Protein AF-A0A7D9I372-F1 (afdb_monomer)

pLDDT: mean 81.99, std 13.19, range [44.31, 97.19]

Radius of gyration: 26.35 Å; Cα contacts (8 Å, |Δi|>4): 43; chains: 1; bounding box: 46×31×82 Å

Organism: Paramuricea clavata (NCBI:txid317549)

Sequence (132 aa):
NKKWFDKDCRFKRHEVRKLANQKHKDPSNNEIITSYHKALKTIKNSKESKKTIFHMEKIEELEKASEKDPISFWKSLKTSTDNLDFNETKNMHAEDEWLAYFEKLHSEHKLGDAQEENLECIKNYEKNQGSI

Nearest PDB structures (foldseek):
  6o3e-assembly1_B  TM=7.328E-01  e=1.969E+00  Mus musculus
  6o3e-assembly1_A  TM=7.473E-01  e=2.833E+00  Mus musculus
  4k1n-assembly1_B  TM=6.945E-01  e=5.197E+00  Mus musculus
  4igg-assembly1_B  TM=7.550E-01  e=7.947E+00  Homo sapiens

Foldseek 3Di:
DPPLCDPVLVVLVVQLVVLVVVCVVPVPDPVSVVSNVVSVVVSVVSSVVSVVVVVVVLVVCLVVLVVVDPVSNVVSVVVVCVPDDPVPPPDDDDPVVVVVVVCVVVVVDDDDPVRVVVVVVVVVVVVVVPDD

Secondary structure (DSSP, 8-state):
--TTS-HHHHHHHHHHHHHHHHHHH-TT-HHHHHHHHHHHHHHHHHHHHHHHHHHHHHHHHHHHHHHH-HHHHHHHHHHHHTT--GGG------HHHHHHHHHHHHHSSPPPHHHHHHHHHHHHHHHHHS--

Structure (mmCIF, N/CA/C/O backbone):
data_AF-A0A7D9I372-F1
#
_entry.id   AF-A0A7D9I372-F1
#
loop_
_atom_site.group_PDB
_atom_site.id
_atom_site.type_symbol
_atom_site.label_atom_id
_atom_site.label_alt_id
_atom_site.label_comp_id
_atom_site.label_asym_id
_atom_site.label_entity_id
_atom_site.label_seq_id
_atom_site.pdbx_PDB_ins_code
_atom_site.Cartn_x
_atom_site.Cartn_y
_atom_site.Cartn_z
_atom_site.occupancy
_atom_site.B_iso_or_equiv
_atom_site.auth_seq_id
_atom_site.auth_comp_id
_atom_site.auth_asym_id
_atom_site.auth_atom_id
_atom_site.pdbx_PDB_model_num
ATOM 1 N N . ASN A 1 1 ? -5.238 -10.247 -5.096 1.00 49.91 1 ASN A N 1
ATOM 2 C CA . ASN A 1 1 ? -4.833 -10.629 -3.718 1.00 49.91 1 ASN A CA 1
ATOM 3 C C . ASN A 1 1 ? -3.761 -9.639 -3.264 1.00 49.91 1 ASN A C 1
ATOM 5 O O . ASN A 1 1 ? -2.675 -9.674 -3.825 1.00 49.91 1 ASN A O 1
ATOM 9 N N . LYS A 1 2 ? -4.051 -8.683 -2.366 1.00 62.34 2 LYS A N 1
ATOM 10 C CA . LYS A 1 2 ? -3.071 -7.640 -1.989 1.00 62.34 2 LYS A CA 1
ATOM 11 C C . LYS A 1 2 ? -1.943 -8.296 -1.182 1.00 62.34 2 LYS A C 1
ATOM 13 O O . LYS A 1 2 ? -2.125 -8.520 0.009 1.00 62.34 2 LYS A O 1
ATOM 18 N N . LYS A 1 3 ? -0.819 -8.650 -1.827 1.00 70.81 3 LYS A N 1
ATOM 19 C CA . LYS A 1 3 ? 0.306 -9.382 -1.199 1.00 70.81 3 LYS A CA 1
ATOM 20 C C . LYS A 1 3 ? 0.847 -8.676 0.053 1.00 70.81 3 LYS A C 1
ATOM 22 O O . LYS A 1 3 ? 1.246 -9.343 0.996 1.00 70.81 3 LYS A O 1
ATOM 27 N N . TRP A 1 4 ? 0.758 -7.347 0.096 1.00 80.50 4 TRP A N 1
ATOM 28 C CA . TRP A 1 4 ? 1.159 -6.527 1.241 1.00 80.50 4 TRP A CA 1
ATOM 29 C C . TRP A 1 4 ? 0.164 -6.552 2.425 1.00 80.50 4 TRP A C 1
ATOM 31 O O . TRP A 1 4 ? 0.529 -6.185 3.542 1.00 80.50 4 TRP A O 1
ATOM 41 N N . PHE A 1 5 ? -1.094 -6.979 2.225 1.00 82.12 5 PHE A N 1
ATOM 42 C CA . PHE A 1 5 ? -2.106 -7.087 3.287 1.00 82.12 5 PHE A CA 1
ATOM 43 C C . PHE A 1 5 ? -2.060 -8.479 3.930 1.00 82.12 5 PHE A C 1
ATOM 45 O O . PHE A 1 5 ? -2.831 -9.389 3.610 1.00 82.12 5 PHE A O 1
ATOM 52 N N . ASP A 1 6 ? -1.113 -8.644 4.842 1.00 84.62 6 ASP A N 1
ATOM 53 C CA . ASP A 1 6 ? -0.765 -9.926 5.442 1.00 84.62 6 ASP A CA 1
ATOM 54 C C . ASP A 1 6 ? -1.649 -10.325 6.648 1.00 84.62 6 ASP A C 1
ATOM 56 O O . ASP A 1 6 ? -2.719 -9.766 6.922 1.00 84.62 6 ASP A O 1
ATOM 60 N N . LYS A 1 7 ? -1.244 -11.387 7.356 1.00 87.94 7 LYS A N 1
ATOM 61 C CA . LYS A 1 7 ? -1.956 -11.910 8.534 1.00 87.94 7 LYS A CA 1
ATOM 62 C C . LYS A 1 7 ? -1.993 -10.893 9.684 1.00 87.94 7 LYS A C 1
ATOM 64 O O . LYS A 1 7 ? -3.021 -10.766 10.343 1.00 87.94 7 LYS A O 1
ATOM 69 N N . ASP A 1 8 ? -0.918 -10.139 9.887 1.00 87.94 8 ASP A N 1
ATOM 70 C CA . ASP A 1 8 ? -0.831 -9.101 10.920 1.00 87.94 8 ASP A CA 1
ATOM 71 C C . ASP A 1 8 ? -1.804 -7.940 10.636 1.00 87.94 8 ASP A C 1
ATOM 73 O O . ASP A 1 8 ? -2.545 -7.513 11.524 1.00 87.94 8 ASP A O 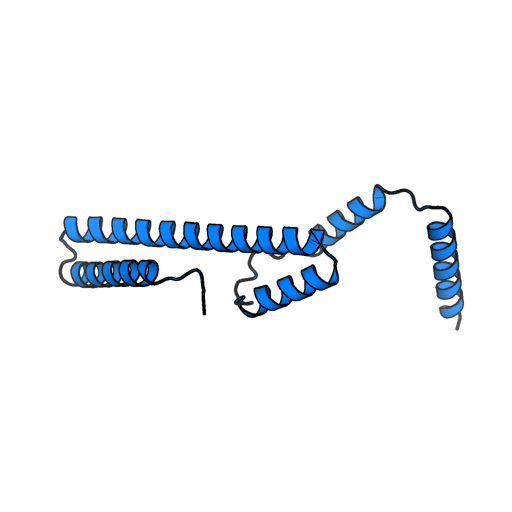1
ATOM 77 N N . CYS A 1 9 ? -1.934 -7.513 9.374 1.00 89.06 9 CYS A N 1
ATOM 78 C CA . CYS A 1 9 ? -2.967 -6.550 8.982 1.00 89.06 9 CYS A CA 1
ATOM 79 C C . CYS A 1 9 ? -4.391 -7.054 9.282 1.00 89.06 9 CYS A C 1
ATOM 81 O O . CYS A 1 9 ? -5.256 -6.277 9.700 1.00 89.06 9 CYS A O 1
ATOM 83 N N . ARG A 1 10 ? -4.645 -8.358 9.101 1.00 90.81 10 ARG A N 1
ATOM 84 C CA . ARG A 1 10 ? -5.934 -8.983 9.441 1.00 90.81 10 ARG A CA 1
ATOM 85 C C . ARG A 1 10 ? -6.197 -8.992 10.945 1.00 90.81 10 ARG A C 1
ATOM 87 O O . ARG A 1 10 ? -7.312 -8.649 11.341 1.00 90.81 10 ARG A O 1
ATOM 94 N N . PHE A 1 11 ? -5.197 -9.313 11.765 1.00 92.25 11 PHE A N 1
ATOM 95 C CA . PHE A 1 11 ? -5.316 -9.260 13.226 1.00 92.25 11 PHE A CA 1
ATOM 96 C C . PHE A 1 11 ? -5.604 -7.844 13.722 1.00 92.25 11 PHE A C 1
ATOM 98 O O . PHE A 1 11 ? -6.594 -7.631 14.417 1.00 92.25 11 PHE A O 1
ATOM 105 N N . LYS A 1 12 ? -4.832 -6.849 13.274 1.00 91.81 12 LYS A N 1
ATOM 106 C CA . LYS A 1 12 ? -5.068 -5.438 13.625 1.00 91.81 12 LYS A CA 1
ATOM 107 C C . LYS A 1 12 ? -6.468 -4.969 13.218 1.00 91.81 12 LYS A C 1
ATOM 109 O O . LYS A 1 12 ? -7.125 -4.253 13.969 1.00 91.81 12 LYS A O 1
ATOM 114 N N . ARG A 1 13 ? -6.972 -5.406 12.056 1.00 93.88 13 ARG A N 1
ATOM 115 C CA . ARG A 1 13 ? -8.348 -5.105 11.615 1.00 93.88 13 ARG A CA 1
ATOM 116 C C . ARG A 1 13 ? -9.395 -5.745 12.526 1.00 93.88 13 ARG A C 1
ATOM 118 O O . ARG A 1 13 ? -10.446 -5.147 12.754 1.00 93.88 13 ARG A O 1
ATOM 125 N N . HIS A 1 14 ? -9.131 -6.955 13.013 1.00 94.88 14 HIS A N 1
ATOM 126 C CA . HIS A 1 14 ? -10.010 -7.633 13.957 1.00 94.88 14 HIS A CA 1
ATOM 127 C C . HIS A 1 14 ? -10.066 -6.895 15.301 1.00 94.88 14 HIS A C 1
ATOM 129 O O . HIS A 1 14 ? -11.163 -6.607 15.774 1.00 94.88 14 HIS A O 1
ATOM 135 N N . GLU A 1 15 ? -8.917 -6.492 15.847 1.00 94.38 15 GLU A N 1
ATOM 136 C CA . GLU A 1 15 ? -8.842 -5.710 17.091 1.00 94.38 15 GLU A CA 1
ATOM 137 C C . GLU A 1 15 ? -9.592 -4.376 16.985 1.00 94.38 15 GLU A C 1
ATOM 139 O O . GLU A 1 15 ? -10.398 -4.040 17.851 1.00 94.38 15 GLU A O 1
ATOM 144 N N . VAL A 1 16 ? -9.428 -3.649 15.874 1.00 96.19 16 VAL A N 1
ATOM 145 C CA . VAL A 1 16 ? -10.193 -2.415 15.620 1.00 96.19 16 VAL A CA 1
ATOM 146 C C . VAL A 1 16 ? -11.698 -2.682 15.616 1.00 96.19 16 VAL A C 1
ATOM 148 O O . VAL A 1 16 ? -12.454 -1.903 16.190 1.00 96.19 16 VAL A O 1
ATOM 151 N N . ARG A 1 17 ? -12.153 -3.783 15.002 1.00 96.56 17 ARG A N 1
ATOM 152 C CA . ARG A 1 17 ? -13.579 -4.143 14.987 1.00 96.56 17 ARG A CA 1
ATOM 153 C C . ARG A 1 17 ? -14.092 -4.477 16.389 1.00 96.56 17 ARG A C 1
ATOM 155 O O . ARG A 1 17 ? -15.194 -4.066 16.741 1.00 96.56 17 ARG A O 1
ATOM 162 N N . LYS A 1 18 ? -13.304 -5.194 17.191 1.00 96.50 18 LYS A N 1
ATOM 163 C CA . LYS A 1 18 ? -13.642 -5.513 18.583 1.00 96.50 18 LYS A CA 1
ATOM 164 C C . LYS A 1 18 ? -13.815 -4.236 19.409 1.00 96.50 18 LYS A C 1
ATOM 166 O O . LYS A 1 18 ? -14.849 -4.071 20.051 1.00 96.50 18 LYS A O 1
ATOM 171 N N . LEU A 1 19 ? -12.860 -3.312 19.309 1.00 96.19 19 LEU A N 1
ATOM 172 C CA . LEU A 1 19 ? -12.909 -2.012 19.982 1.00 96.19 19 LEU A CA 1
ATOM 173 C C . LEU A 1 19 ? -14.065 -1.138 19.477 1.00 96.19 19 LEU A C 1
ATOM 175 O O . LEU A 1 19 ? -14.726 -0.487 20.278 1.00 96.19 19 LEU A O 1
ATOM 179 N N . ALA A 1 20 ? -14.369 -1.161 18.176 1.00 96.31 20 ALA A N 1
ATOM 180 C CA . ALA A 1 20 ? -15.520 -0.451 17.615 1.00 96.31 20 ALA A CA 1
ATOM 181 C C . ALA A 1 20 ? -16.843 -0.956 18.207 1.00 96.31 20 ALA A C 1
ATOM 183 O O . ALA A 1 20 ? -17.689 -0.160 18.610 1.00 96.31 20 ALA A O 1
ATOM 184 N N . ASN A 1 21 ? -17.000 -2.279 18.310 1.00 97.19 21 ASN A N 1
ATOM 185 C CA . ASN A 1 21 ? -18.185 -2.891 18.908 1.00 97.19 21 ASN A CA 1
ATOM 186 C C . ASN A 1 21 ? -18.303 -2.550 20.398 1.00 97.19 21 ASN A C 1
ATOM 188 O O . ASN A 1 21 ? -19.400 -2.292 20.881 1.00 97.19 21 ASN A O 1
ATOM 192 N N . GLN A 1 22 ? -17.186 -2.539 21.129 1.00 95.56 22 GLN A N 1
ATOM 193 C CA . GLN A 1 22 ? -17.161 -2.133 22.535 1.00 95.56 22 GLN A CA 1
ATOM 194 C C . GLN A 1 22 ? -17.524 -0.653 22.699 1.00 95.56 22 GLN A C 1
ATOM 196 O O . GLN A 1 22 ? -18.375 -0.336 23.520 1.00 95.56 22 GLN A O 1
ATOM 201 N N . LYS A 1 23 ? -16.973 0.230 21.858 1.00 95.81 23 LYS A N 1
ATOM 202 C CA . LYS A 1 23 ? -17.298 1.664 21.842 1.00 95.81 23 LYS A CA 1
ATOM 203 C C . LYS A 1 23 ? -18.782 1.905 21.557 1.00 95.81 23 LYS A C 1
ATOM 205 O O . LYS A 1 23 ? -19.383 2.800 22.130 1.00 95.81 23 LYS A O 1
ATOM 210 N N . HIS A 1 24 ? -19.377 1.118 20.661 1.00 95.25 24 HIS A N 1
ATOM 211 C CA . HIS A 1 24 ? -20.805 1.215 20.362 1.00 95.25 24 HIS A CA 1
ATOM 212 C C . HIS A 1 24 ? -21.678 0.751 21.539 1.00 95.25 24 HIS A C 1
ATOM 214 O O . HIS A 1 24 ? -22.777 1.263 21.726 1.00 95.25 24 HIS A O 1
ATOM 220 N N . LYS A 1 25 ? -21.217 -0.238 22.315 1.00 95.81 25 LYS A N 1
ATOM 221 C CA . LYS A 1 25 ? -21.929 -0.731 23.503 1.00 95.81 25 LYS A CA 1
ATOM 222 C C . LYS A 1 25 ? -21.819 0.223 24.693 1.00 95.81 25 LYS A C 1
ATOM 224 O O . LYS A 1 25 ? -22.788 0.358 25.426 1.00 95.81 25 LYS A O 1
ATOM 229 N N . ASP A 1 26 ? -20.666 0.863 24.867 1.00 94.62 26 ASP A N 1
ATOM 230 C CA . ASP A 1 26 ? -20.408 1.830 25.937 1.00 94.62 26 ASP A CA 1
ATOM 231 C C . ASP A 1 26 ? -19.701 3.077 25.372 1.00 94.62 26 ASP A C 1
ATOM 233 O O . ASP A 1 26 ? -18.467 3.165 25.370 1.00 94.62 26 ASP A O 1
ATOM 237 N N . PRO A 1 27 ? -20.474 4.041 24.843 1.00 93.44 27 PRO A N 1
ATOM 238 C CA . PRO A 1 27 ? -19.928 5.239 24.213 1.00 93.44 27 PRO A CA 1
ATOM 239 C C . PRO A 1 27 ? -19.388 6.266 25.216 1.00 93.44 27 PRO A C 1
ATOM 241 O O . PRO A 1 27 ? -18.709 7.197 24.799 1.00 93.44 27 PRO A O 1
ATOM 244 N N . SER A 1 28 ? -19.667 6.121 26.513 1.00 95.38 28 SER A N 1
ATOM 245 C CA . SER A 1 28 ? -19.152 6.994 27.580 1.00 95.38 28 SER A CA 1
ATOM 246 C C . SER A 1 28 ? -17.774 6.580 28.095 1.00 95.38 28 SER A C 1
ATOM 248 O O . SER A 1 28 ? -17.107 7.351 28.786 1.00 95.38 28 SER A O 1
ATOM 250 N N . ASN A 1 29 ? -17.326 5.369 27.769 1.00 95.81 29 ASN A N 1
ATOM 251 C CA . ASN A 1 29 ? -16.061 4.851 28.256 1.00 95.81 29 ASN A CA 1
ATOM 252 C C . ASN A 1 29 ? -14.871 5.438 27.481 1.00 95.81 29 ASN A C 1
ATOM 254 O O . ASN A 1 29 ? -14.509 4.997 26.382 1.00 95.81 29 ASN A O 1
ATOM 258 N N . ASN A 1 30 ? -14.22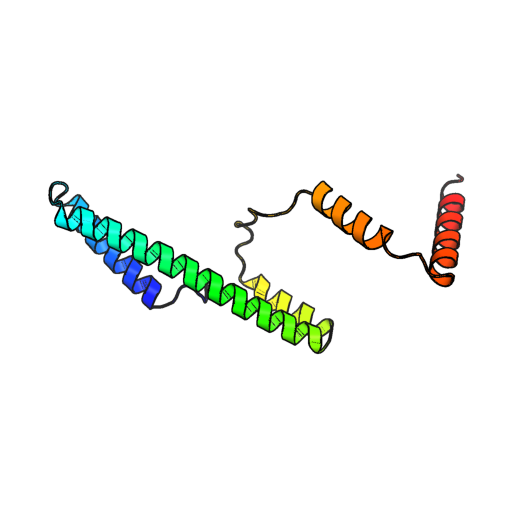8 6.427 28.101 1.00 95.62 30 ASN A N 1
ATOM 259 C CA . ASN A 1 30 ? -13.062 7.117 27.551 1.00 95.62 30 ASN A CA 1
ATOM 260 C C . ASN A 1 30 ? -11.875 6.184 27.267 1.00 95.62 30 ASN A C 1
ATOM 262 O O . ASN A 1 30 ? -11.119 6.431 26.323 1.00 95.62 30 ASN A O 1
ATOM 266 N N . GLU A 1 31 ? -11.707 5.103 28.029 1.00 96.75 31 GLU A N 1
ATOM 267 C CA . GLU A 1 31 ? -10.628 4.137 27.810 1.00 96.75 31 GLU A CA 1
ATOM 268 C C . GLU A 1 31 ? -10.843 3.351 26.509 1.00 96.75 31 GLU A C 1
ATOM 270 O O . GLU A 1 31 ? -9.920 3.214 25.696 1.00 96.75 31 GLU A O 1
ATOM 275 N N . ILE A 1 32 ? -12.081 2.912 26.255 1.00 95.25 32 ILE A N 1
ATOM 276 C CA . ILE A 1 32 ? -12.462 2.219 25.017 1.00 95.25 32 ILE A CA 1
ATOM 277 C C . ILE A 1 32 ? -12.318 3.155 23.811 1.00 95.25 32 ILE A C 1
ATOM 279 O O . IL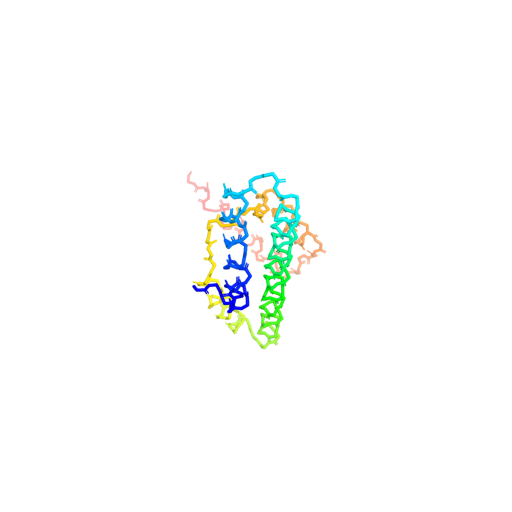E A 1 32 ? -11.765 2.753 22.783 1.00 95.25 32 ILE A O 1
ATOM 283 N N . ILE A 1 33 ? -12.757 4.413 23.932 1.00 95.25 33 ILE A N 1
ATOM 284 C CA . ILE A 1 33 ? -12.608 5.424 22.874 1.00 95.25 33 ILE A CA 1
ATOM 285 C C . ILE A 1 33 ? -11.127 5.638 22.541 1.00 95.25 33 ILE A C 1
ATOM 287 O O . ILE A 1 33 ? -10.728 5.550 21.376 1.00 95.25 33 ILE A O 1
ATOM 291 N N . THR A 1 34 ? -10.300 5.874 23.560 1.00 96.75 34 THR A N 1
ATOM 292 C CA . THR A 1 34 ? -8.859 6.110 23.396 1.00 96.75 34 THR A CA 1
ATOM 293 C C . THR A 1 34 ? -8.175 4.907 22.750 1.00 96.75 34 THR A C 1
ATOM 295 O O . THR A 1 34 ? -7.413 5.057 21.789 1.00 96.75 34 THR A O 1
ATOM 298 N N . SER A 1 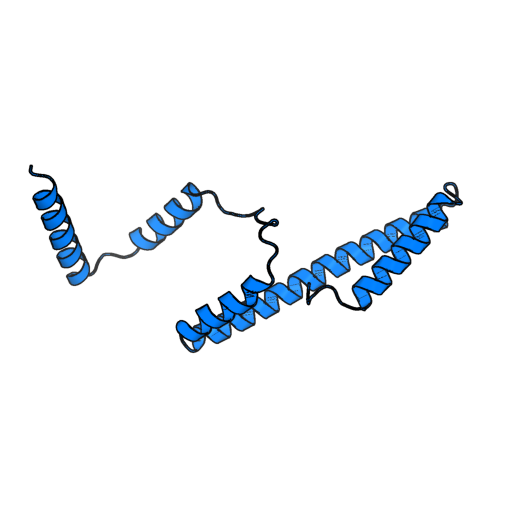35 ? -8.499 3.700 23.216 1.00 95.88 35 SER A N 1
ATOM 299 C CA . SER A 1 35 ? -7.967 2.448 22.673 1.00 95.88 35 SER A CA 1
ATOM 300 C C . SER A 1 35 ? -8.365 2.241 21.213 1.00 95.88 35 SER A C 1
ATOM 302 O O . SER A 1 35 ? -7.518 1.894 20.387 1.00 95.88 35 SER A O 1
ATOM 304 N N . TYR A 1 36 ? -9.622 2.523 20.862 1.00 96.88 36 TYR A N 1
ATOM 305 C CA . TYR A 1 36 ? -10.115 2.464 19.487 1.00 96.88 36 TYR A CA 1
ATOM 306 C C . TYR A 1 36 ? -9.347 3.412 18.557 1.00 96.88 36 TYR A C 1
ATOM 308 O O . TYR A 1 36 ? -8.851 2.986 17.511 1.00 96.88 36 TYR A O 1
ATOM 316 N N . HIS A 1 37 ? -9.186 4.681 18.943 1.00 96.38 37 HIS A N 1
ATOM 317 C CA . HIS A 1 37 ? -8.451 5.655 18.131 1.00 96.38 37 HIS A CA 1
ATOM 318 C C . HIS A 1 37 ? -6.966 5.301 17.994 1.00 96.38 37 HIS A C 1
ATOM 320 O O . HIS A 1 37 ? -6.401 5.422 16.902 1.00 96.38 37 HIS A O 1
ATOM 326 N N . LYS A 1 38 ? -6.338 4.788 19.060 1.00 96.31 38 LYS A N 1
ATOM 327 C CA . LYS A 1 38 ? -4.961 4.280 19.006 1.00 96.31 38 LYS A CA 1
ATOM 328 C C . LYS A 1 38 ? -4.842 3.101 18.038 1.00 96.31 38 LYS A C 1
ATOM 330 O O . LYS A 1 38 ? -3.960 3.107 17.182 1.00 96.31 38 LYS A O 1
ATOM 335 N N . ALA A 1 39 ? -5.749 2.127 18.115 1.00 94.75 39 ALA A N 1
ATOM 336 C CA . ALA A 1 39 ? -5.765 0.973 17.219 1.00 94.75 39 ALA A CA 1
ATOM 337 C C . ALA A 1 39 ? -5.981 1.378 15.749 1.00 94.75 39 ALA A C 1
ATOM 339 O O . ALA A 1 39 ? -5.301 0.854 14.863 1.00 94.75 39 ALA A O 1
ATOM 340 N N . LEU A 1 40 ? -6.856 2.360 15.488 1.00 95.81 40 LEU A N 1
ATOM 341 C CA . LEU A 1 40 ? -7.049 2.944 14.156 1.00 95.81 40 LEU A CA 1
ATOM 342 C C . LEU A 1 40 ? -5.769 3.579 13.602 1.00 95.81 40 LEU A C 1
ATOM 344 O O . LEU A 1 40 ? -5.412 3.349 12.445 1.00 95.81 40 LEU A O 1
ATOM 348 N N . LYS A 1 41 ? -5.059 4.362 14.419 1.00 95.38 41 LYS A N 1
ATOM 349 C CA . LYS A 1 41 ? -3.788 4.973 14.012 1.00 95.38 41 LYS A CA 1
ATOM 350 C C . LYS A 1 41 ? -2.743 3.901 13.701 1.00 95.38 41 LYS A C 1
ATOM 352 O O . LYS A 1 41 ? -2.100 3.954 12.656 1.00 95.38 41 LYS A O 1
ATOM 357 N N . THR A 1 42 ? -2.629 2.884 14.553 1.00 92.75 42 THR A N 1
ATOM 358 C CA . THR A 1 42 ? -1.682 1.778 14.363 1.00 92.75 42 THR A CA 1
ATOM 359 C C . THR A 1 42 ? -1.948 1.002 1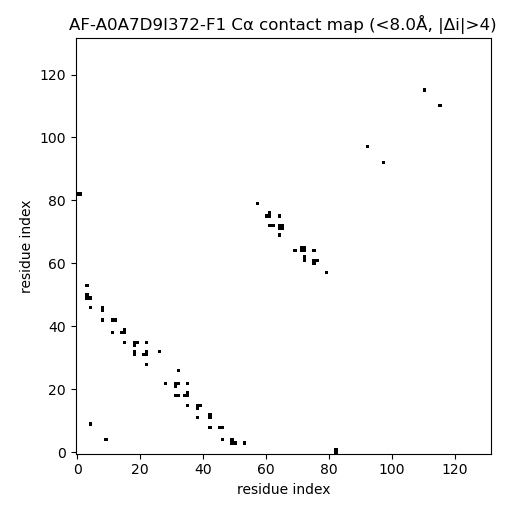3.076 1.00 92.75 42 THR A C 1
ATOM 361 O O . THR A 1 42 ? -1.008 0.727 12.330 1.00 92.75 42 THR A O 1
ATOM 364 N N . ILE A 1 43 ? -3.206 0.650 12.775 1.00 93.12 43 ILE A N 1
ATOM 365 C CA . ILE A 1 43 ? -3.512 -0.082 11.538 1.00 93.12 43 ILE A CA 1
ATOM 366 C C . ILE A 1 43 ? -3.283 0.784 10.297 1.00 93.12 43 ILE A C 1
ATOM 368 O O . ILE A 1 43 ? -2.776 0.267 9.304 1.00 93.12 43 ILE A O 1
ATOM 372 N N . LYS A 1 44 ? -3.608 2.084 10.351 1.00 91.50 44 LYS A N 1
ATOM 373 C CA . LYS A 1 44 ? -3.363 3.017 9.246 1.00 91.50 44 LYS A CA 1
ATOM 374 C C . LYS A 1 44 ? -1.869 3.103 8.937 1.00 91.50 44 LYS A C 1
ATOM 376 O O . LYS A 1 44 ? -1.475 2.798 7.817 1.00 91.50 44 LYS A O 1
ATOM 381 N N . ASN A 1 45 ? -1.052 3.393 9.946 1.00 91.38 45 ASN A N 1
ATOM 382 C CA . ASN A 1 45 ? 0.397 3.499 9.782 1.00 91.38 45 ASN A CA 1
ATOM 383 C C . ASN A 1 45 ? 0.995 2.174 9.295 1.00 91.38 45 ASN A C 1
ATOM 385 O O . ASN A 1 45 ? 1.758 2.145 8.340 1.00 91.38 45 ASN A O 1
ATOM 389 N N . SER A 1 46 ? 0.589 1.050 9.893 1.00 90.25 46 SER A N 1
ATOM 390 C CA . SER A 1 46 ? 1.069 -0.273 9.482 1.00 90.25 46 SER A CA 1
ATOM 391 C C . SER A 1 46 ? 0.688 -0.615 8.040 1.00 90.25 46 SER A C 1
ATOM 393 O O . SER A 1 46 ? 1.458 -1.287 7.358 1.00 90.25 46 SER A O 1
ATOM 395 N N . LYS A 1 47 ? -0.498 -0.196 7.585 1.00 89.06 47 LYS A N 1
ATOM 396 C CA . LYS A 1 47 ? -0.964 -0.375 6.206 1.00 89.06 47 LYS A CA 1
ATOM 397 C C . LYS A 1 47 ? -0.117 0.451 5.242 1.00 89.06 47 LYS A C 1
ATOM 399 O O . LYS A 1 47 ? 0.303 -0.074 4.218 1.00 89.06 47 LYS A O 1
ATOM 404 N N . GLU A 1 48 ? 0.122 1.715 5.576 1.00 88.38 48 GLU A N 1
ATOM 405 C CA . GLU A 1 48 ? 0.928 2.635 4.771 1.00 88.38 48 GLU A CA 1
ATOM 406 C C . GLU A 1 48 ? 2.373 2.143 4.668 1.00 88.38 48 GLU A C 1
ATOM 408 O O . GLU A 1 48 ? 2.841 1.925 3.557 1.00 88.38 48 GLU A O 1
ATOM 413 N N . SER A 1 49 ? 3.032 1.825 5.787 1.00 89.81 49 SER A N 1
ATOM 414 C CA . SER A 1 49 ? 4.408 1.312 5.776 1.00 89.81 49 SER A CA 1
ATOM 415 C C . SER A 1 49 ? 4.555 0.033 4.952 1.00 89.81 49 SER A C 1
ATOM 417 O O . SER A 1 49 ? 5.472 -0.066 4.145 1.00 89.81 49 SER A O 1
ATOM 419 N N . LYS A 1 50 ? 3.641 -0.938 5.097 1.00 89.81 50 LYS A N 1
ATOM 420 C CA . LYS A 1 50 ? 3.703 -2.181 4.308 1.00 89.81 50 LYS A CA 1
ATOM 421 C C . LYS A 1 50 ? 3.425 -1.952 2.827 1.00 89.81 50 LYS A C 1
ATOM 423 O O . LYS A 1 50 ? 4.031 -2.620 1.997 1.00 89.81 50 LYS A O 1
ATOM 428 N N . LYS A 1 51 ? 2.531 -1.015 2.488 1.00 86.81 51 LYS A N 1
ATOM 429 C CA . LYS A 1 51 ? 2.302 -0.606 1.096 1.00 86.81 51 LYS A CA 1
ATOM 430 C C . LYS A 1 51 ? 3.581 0.010 0.518 1.00 86.81 51 LYS A C 1
ATOM 432 O O . LYS A 1 51 ? 3.992 -0.394 -0.562 1.00 86.81 51 LYS A O 1
ATOM 437 N N . THR A 1 52 ? 4.231 0.917 1.248 1.00 88.12 52 THR A N 1
ATOM 438 C CA . THR A 1 52 ? 5.492 1.548 0.830 1.00 88.12 52 THR A CA 1
ATOM 439 C C . THR A 1 52 ? 6.602 0.523 0.627 1.00 88.12 52 THR A C 1
ATOM 441 O O . THR A 1 52 ? 7.188 0.499 -0.448 1.00 88.12 52 THR A O 1
ATOM 444 N N . ILE A 1 53 ? 6.843 -0.359 1.604 1.00 89.44 53 ILE A N 1
ATOM 445 C CA . ILE A 1 53 ? 7.870 -1.412 1.510 1.00 89.44 53 ILE A CA 1
ATOM 446 C C . ILE A 1 53 ? 7.624 -2.288 0.283 1.00 89.44 53 ILE A C 1
ATOM 448 O O . ILE A 1 53 ? 8.518 -2.462 -0.534 1.00 89.44 53 ILE A O 1
ATOM 452 N N . PHE A 1 54 ? 6.390 -2.759 0.098 1.00 88.44 54 PHE A N 1
ATOM 453 C CA . PHE A 1 54 ? 6.039 -3.581 -1.056 1.00 88.44 54 PHE A CA 1
ATOM 454 C C . PHE A 1 54 ? 6.296 -2.871 -2.393 1.00 88.44 54 PHE A C 1
ATOM 456 O O . PHE A 1 54 ? 6.750 -3.498 -3.346 1.00 88.44 54 PHE A O 1
ATOM 463 N N . HIS A 1 55 ? 6.001 -1.571 -2.490 1.00 84.00 55 HIS A N 1
ATOM 464 C CA . HIS A 1 55 ? 6.291 -0.811 -3.705 1.00 84.00 55 HIS A CA 1
ATOM 465 C C . HIS A 1 55 ? 7.792 -0.600 -3.913 1.00 84.00 55 HIS A C 1
ATOM 467 O O . HIS A 1 55 ? 8.243 -0.735 -5.044 1.00 84.00 55 HIS A O 1
ATOM 473 N N . MET A 1 56 ? 8.559 -0.330 -2.854 1.00 88.56 56 MET A N 1
ATOM 474 C CA . MET A 1 56 ? 10.018 -0.212 -2.941 1.00 88.56 56 MET A CA 1
ATOM 475 C C . MET A 1 56 ? 10.663 -1.518 -3.412 1.00 88.56 56 MET A C 1
ATOM 477 O O . MET A 1 56 ? 11.445 -1.491 -4.352 1.00 88.56 56 MET A O 1
ATOM 481 N N . GLU A 1 57 ? 10.269 -2.659 -2.840 1.00 89.50 57 GLU A N 1
ATOM 482 C CA . GLU A 1 57 ? 10.743 -3.983 -3.272 1.00 89.50 57 GLU A CA 1
ATOM 483 C C . GLU A 1 57 ? 10.429 -4.237 -4.753 1.00 89.50 57 GLU A C 1
ATOM 485 O O . GLU A 1 57 ? 11.252 -4.767 -5.494 1.00 89.50 57 GLU A O 1
ATOM 490 N N . LYS A 1 58 ? 9.240 -3.827 -5.214 1.00 86.62 58 LYS A N 1
ATOM 491 C CA . LYS A 1 58 ? 8.854 -3.964 -6.624 1.00 86.62 58 LYS A CA 1
ATOM 492 C C . LYS A 1 58 ? 9.643 -3.047 -7.550 1.00 86.62 58 LYS A C 1
ATOM 494 O O . LYS A 1 58 ? 9.966 -3.471 -8.653 1.00 86.62 58 LYS A O 1
ATOM 499 N N . ILE A 1 59 ? 9.948 -1.825 -7.123 1.00 88.69 59 ILE A N 1
ATOM 500 C CA . ILE A 1 59 ? 10.810 -0.909 -7.880 1.00 88.69 59 ILE A CA 1
ATOM 501 C C . ILE A 1 59 ? 12.215 -1.504 -7.993 1.00 88.69 59 ILE A C 1
ATOM 503 O O . ILE A 1 59 ? 12.724 -1.617 -9.100 1.00 88.69 59 ILE A O 1
ATOM 507 N N . GLU A 1 60 ? 12.786 -1.991 -6.892 1.00 89.94 60 GLU A N 1
ATOM 508 C CA . GLU A 1 60 ? 14.116 -2.609 -6.884 1.00 89.94 60 GLU A CA 1
ATOM 509 C C . GLU A 1 60 ? 14.178 -3.865 -7.778 1.00 89.94 60 GLU A C 1
ATOM 511 O O . GLU A 1 60 ? 15.149 -4.089 -8.501 1.00 89.94 60 GLU A O 1
ATOM 516 N N . GLU A 1 61 ? 13.128 -4.697 -7.774 1.00 88.12 61 GLU A N 1
ATOM 517 C CA . GLU A 1 61 ? 13.007 -5.828 -8.704 1.00 88.12 61 GLU A CA 1
ATOM 518 C C . GLU A 1 61 ? 13.004 -5.373 -10.174 1.00 88.12 61 GLU A C 1
ATOM 520 O O . GLU A 1 61 ? 13.616 -6.030 -11.021 1.00 88.12 61 GLU A O 1
ATOM 525 N N . LEU A 1 62 ? 12.323 -4.265 -10.483 1.00 88.88 62 LEU A N 1
ATOM 526 C CA . LEU A 1 62 ? 12.258 -3.703 -11.832 1.00 88.88 62 LEU A CA 1
ATOM 527 C C . LEU A 1 62 ? 13.588 -3.082 -12.261 1.00 88.88 62 LEU A C 1
ATOM 529 O O . LEU A 1 62 ? 14.009 -3.313 -13.390 1.00 88.88 62 LEU A O 1
ATOM 533 N N . GLU A 1 63 ? 14.270 -2.360 -11.375 1.00 88.75 63 GLU A N 1
ATOM 534 C CA . GLU A 1 63 ? 15.604 -1.801 -11.625 1.00 88.75 63 GLU A CA 1
ATOM 535 C C . GLU A 1 63 ? 16.597 -2.918 -11.973 1.00 88.75 63 GLU A C 1
ATOM 537 O O . GLU A 1 63 ? 17.211 -2.895 -13.039 1.00 88.75 63 GLU A O 1
ATOM 542 N N . LYS A 1 64 ? 16.635 -3.991 -11.172 1.00 89.38 64 LYS A N 1
ATOM 543 C CA . LYS A 1 64 ? 17.461 -5.183 -11.451 1.00 89.38 64 LYS A CA 1
ATOM 544 C C . LYS A 1 64 ? 17.095 -5.881 -12.761 1.00 89.38 64 LYS A C 1
ATOM 546 O O . LYS A 1 64 ? 17.949 -6.497 -13.398 1.00 89.38 64 LYS A O 1
ATOM 551 N N . ALA A 1 65 ? 15.821 -5.865 -13.149 1.00 87.38 6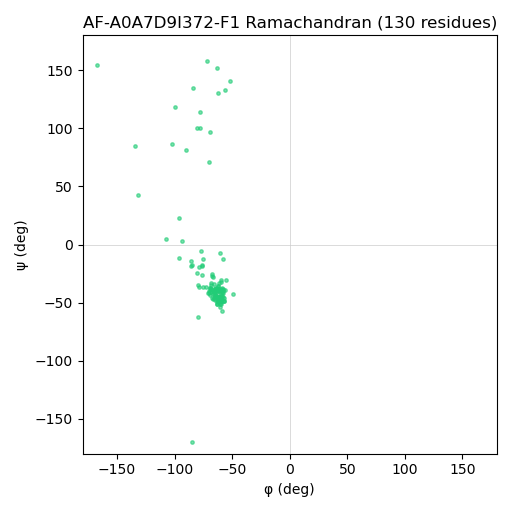5 ALA A N 1
ATOM 552 C CA . ALA A 1 65 ? 15.392 -6.418 -14.430 1.00 87.38 65 ALA A CA 1
ATOM 553 C C . ALA A 1 65 ? 15.825 -5.524 -15.603 1.00 87.38 65 ALA A C 1
ATOM 555 O O . ALA A 1 65 ? 16.221 -6.051 -16.642 1.00 87.38 65 ALA A O 1
ATOM 556 N N . SER A 1 66 ? 15.798 -4.201 -15.415 1.00 86.75 66 SER A N 1
ATOM 557 C CA . SER A 1 66 ? 16.251 -3.206 -16.391 1.00 86.75 66 SER A CA 1
ATOM 558 C C . SER A 1 66 ? 17.753 -3.280 -16.654 1.00 86.75 66 SER A C 1
ATOM 560 O O . SER A 1 66 ? 18.176 -3.050 -17.782 1.00 86.75 66 SER A O 1
ATOM 562 N N . GLU A 1 67 ? 18.555 -3.614 -15.642 1.00 87.06 67 GLU A N 1
ATOM 563 C CA . GLU A 1 67 ? 20.007 -3.797 -15.786 1.00 87.06 67 GLU A CA 1
ATOM 564 C C . GLU A 1 67 ? 20.379 -5.002 -16.660 1.00 87.06 67 GLU A C 1
ATOM 566 O O . GLU A 1 67 ? 21.444 -5.015 -17.274 1.00 87.06 67 GLU A O 1
ATOM 571 N N . LYS A 1 68 ? 19.520 -6.029 -16.711 1.00 82.38 68 LYS A N 1
ATOM 572 C CA . LYS A 1 68 ? 19.781 -7.248 -17.488 1.00 82.38 68 LYS A CA 1
ATOM 573 C C . LYS A 1 68 ? 19.482 -7.043 -18.962 1.00 82.38 68 LYS A C 1
ATOM 575 O O . LYS A 1 68 ? 20.370 -7.198 -19.794 1.00 82.38 68 LYS A O 1
ATOM 580 N N . ASP A 1 69 ? 18.220 -6.751 -19.271 1.00 85.12 69 ASP A N 1
ATOM 581 C CA . ASP A 1 69 ? 17.756 -6.513 -20.632 1.00 85.12 69 ASP A CA 1
ATOM 582 C C . ASP A 1 69 ? 16.334 -5.901 -20.652 1.00 85.12 69 ASP A C 1
ATOM 584 O O . ASP A 1 69 ? 15.530 -6.140 -19.739 1.00 85.12 69 ASP A O 1
ATOM 588 N N . PRO A 1 70 ? 15.968 -5.158 -21.716 1.00 85.00 70 PRO A N 1
ATOM 589 C CA . PRO A 1 70 ? 14.654 -4.521 -21.819 1.00 85.00 70 PRO A CA 1
ATOM 590 C C . PRO A 1 70 ? 13.466 -5.498 -21.780 1.00 85.00 70 PRO A C 1
ATOM 592 O O . PRO A 1 70 ? 12.396 -5.152 -21.279 1.00 85.00 70 PRO A O 1
ATOM 595 N N . ILE A 1 71 ? 13.615 -6.724 -22.292 1.00 86.81 71 ILE A N 1
ATOM 596 C CA . ILE A 1 71 ? 12.525 -7.712 -22.364 1.00 86.81 71 ILE A CA 1
ATOM 597 C C . ILE A 1 71 ? 12.186 -8.212 -20.953 1.00 86.81 71 ILE A C 1
ATOM 599 O O . ILE A 1 71 ? 11.010 -8.325 -20.590 1.00 86.81 71 ILE A O 1
ATOM 603 N N . SER A 1 72 ? 13.208 -8.466 -20.137 1.00 83.06 72 SER A N 1
ATOM 604 C CA . SER A 1 72 ? 13.082 -8.854 -18.733 1.00 83.06 72 SER A CA 1
ATOM 605 C C . SER A 1 72 ? 12.388 -7.782 -17.895 1.00 83.06 72 SER A C 1
ATOM 607 O O . SER A 1 72 ? 11.536 -8.123 -17.065 1.00 83.06 72 SER A O 1
ATOM 609 N N . PHE A 1 73 ? 12.679 -6.500 -18.140 1.00 88.75 73 PHE A N 1
ATOM 610 C CA . PHE A 1 73 ? 11.964 -5.384 -17.515 1.00 88.75 73 PHE A CA 1
ATOM 611 C C . PHE A 1 73 ? 10.466 -5.422 -17.837 1.00 88.75 73 PHE A C 1
ATOM 613 O O . PHE A 1 73 ? 9.643 -5.532 -16.926 1.00 88.75 73 PHE A O 1
ATOM 620 N N . TRP A 1 74 ? 10.095 -5.418 -19.122 1.00 87.00 74 TRP A N 1
ATOM 621 C CA . TRP A 1 74 ? 8.686 -5.378 -19.532 1.00 87.00 74 TRP A CA 1
ATOM 622 C C . TRP A 1 74 ? 7.896 -6.603 -19.059 1.00 87.00 74 TRP A C 1
ATOM 624 O O . TRP A 1 74 ? 6.735 -6.486 -18.658 1.00 87.00 74 TRP A O 1
ATOM 634 N N . LYS A 1 75 ? 8.529 -7.782 -19.033 1.00 86.31 75 LYS A N 1
ATOM 635 C CA . LYS A 1 75 ? 7.931 -9.005 -18.480 1.00 86.31 75 LYS A CA 1
ATOM 636 C C . LYS A 1 75 ? 7.677 -8.888 -16.971 1.00 86.31 75 LYS A C 1
ATOM 638 O O . LYS A 1 75 ? 6.605 -9.266 -16.491 1.00 86.31 75 LYS A O 1
ATOM 643 N N . SER A 1 76 ? 8.635 -8.342 -16.226 1.00 84.56 76 SER A N 1
ATOM 644 C CA . SER A 1 76 ? 8.526 -8.138 -14.773 1.00 84.56 76 SER A CA 1
ATOM 645 C C . SER A 1 76 ? 7.494 -7.061 -14.427 1.00 84.56 76 SER A C 1
ATOM 647 O O . SER A 1 76 ? 6.708 -7.228 -13.492 1.00 84.56 76 SER A O 1
ATOM 649 N N . LEU A 1 77 ? 7.417 -6.003 -15.238 1.00 85.50 77 LEU A N 1
ATOM 650 C CA . LEU A 1 77 ? 6.414 -4.951 -15.109 1.00 85.50 77 LEU A CA 1
ATOM 651 C C . LEU A 1 77 ? 5.007 -5.509 -15.315 1.00 85.50 77 LEU A C 1
ATOM 653 O O . LEU A 1 77 ? 4.160 -5.339 -14.443 1.00 85.50 77 LEU A O 1
ATOM 657 N N . LYS A 1 78 ? 4.777 -6.249 -16.407 1.00 82.12 78 LYS A N 1
ATOM 658 C CA . LYS A 1 78 ? 3.463 -6.827 -16.728 1.00 82.12 78 LYS A CA 1
ATOM 659 C C . LYS A 1 78 ? 2.935 -7.737 -15.613 1.00 82.12 78 LYS A C 1
ATOM 661 O O . LYS A 1 78 ? 1.807 -7.593 -15.160 1.00 82.12 78 LYS A O 1
ATOM 666 N N . THR A 1 79 ? 3.781 -8.624 -15.093 1.00 79.75 79 THR A N 1
ATOM 667 C CA . THR A 1 79 ? 3.389 -9.521 -13.986 1.00 79.75 79 THR A CA 1
ATOM 668 C C . THR A 1 79 ? 3.139 -8.783 -12.663 1.00 79.75 79 THR A C 1
ATOM 670 O O . THR A 1 79 ? 2.369 -9.248 -11.814 1.00 79.75 79 THR A O 1
ATOM 673 N N .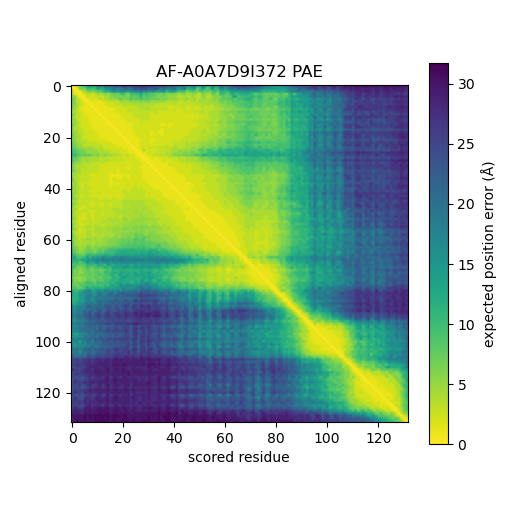 SER A 1 80 ? 3.767 -7.619 -12.477 1.00 71.38 80 SER A N 1
ATOM 674 C CA . SER A 1 80 ? 3.570 -6.758 -11.308 1.00 71.38 80 SER A CA 1
ATOM 675 C C . SER A 1 80 ? 2.289 -5.925 -11.411 1.00 71.38 80 SER A C 1
ATOM 677 O O . SER A 1 80 ? 1.618 -5.718 -10.395 1.00 71.38 80 SER A O 1
ATOM 679 N N . THR A 1 81 ? 1.911 -5.496 -12.620 1.00 68.19 81 THR A N 1
ATOM 680 C CA . THR A 1 81 ? 0.709 -4.692 -12.883 1.00 68.19 81 THR A CA 1
ATOM 681 C C . THR A 1 81 ? -0.578 -5.512 -12.943 1.00 68.19 81 THR A C 1
ATOM 683 O O . THR A 1 81 ? -1.622 -4.986 -12.570 1.00 68.19 81 THR A O 1
ATOM 686 N N . ASP A 1 82 ? -0.517 -6.811 -13.258 1.00 58.66 82 ASP A N 1
ATOM 687 C CA . ASP A 1 82 ? -1.676 -7.729 -13.227 1.00 58.66 82 ASP A CA 1
ATOM 688 C C . ASP A 1 82 ? -2.366 -7.816 -11.841 1.00 58.66 82 ASP A C 1
ATOM 690 O O . ASP A 1 82 ? -3.464 -8.352 -11.700 1.00 58.66 82 ASP A O 1
ATOM 694 N N . ASN A 1 83 ? -1.734 -7.287 -10.785 1.00 56.38 83 ASN A N 1
ATOM 695 C CA . ASN A 1 83 ? -2.279 -7.224 -9.426 1.00 56.38 83 ASN A CA 1
ATOM 696 C C . ASN A 1 83 ? -2.697 -5.809 -8.977 1.00 56.38 83 ASN A C 1
ATOM 698 O O . ASN A 1 83 ? -3.060 -5.636 -7.805 1.00 56.38 83 ASN A O 1
ATOM 702 N N . LEU A 1 84 ? -2.624 -4.807 -9.858 1.00 58.25 84 LEU A N 1
ATOM 703 C CA . LEU A 1 84 ? -3.022 -3.434 -9.560 1.00 58.25 84 LEU A CA 1
ATOM 704 C C . LEU A 1 84 ? -4.529 -3.249 -9.759 1.00 58.25 84 LEU A C 1
ATOM 706 O O . LEU A 1 84 ? -5.124 -3.681 -10.740 1.00 58.25 84 LEU A O 1
ATOM 710 N N . ASP A 1 85 ? -5.148 -2.592 -8.785 1.00 55.44 85 ASP A N 1
ATOM 711 C CA . ASP A 1 85 ? -6.522 -2.113 -8.883 1.00 55.44 85 ASP A CA 1
ATOM 712 C C . ASP A 1 85 ? -6.483 -0.808 -9.688 1.00 55.44 85 ASP A C 1
ATOM 714 O O . ASP A 1 85 ? -6.106 0.238 -9.156 1.00 55.44 85 ASP A O 1
ATOM 718 N N . PHE A 1 86 ? -6.810 -0.877 -10.982 1.00 53.50 86 PHE A N 1
ATOM 719 C CA . PHE A 1 86 ? -6.798 0.272 -11.902 1.00 53.50 86 PHE A CA 1
ATOM 720 C C . PHE A 1 86 ? -7.755 1.403 -11.489 1.00 53.50 86 PHE A C 1
ATOM 722 O O . PHE A 1 86 ? -7.693 2.490 -12.047 1.00 53.50 86 PHE A O 1
ATOM 729 N N . ASN A 1 87 ? -8.593 1.194 -10.471 1.00 54.53 87 ASN A N 1
ATOM 730 C CA . ASN A 1 87 ? -9.445 2.241 -9.910 1.00 54.53 87 ASN A CA 1
ATOM 731 C C . ASN A 1 87 ? -8.694 3.226 -8.988 1.00 54.53 87 ASN A C 1
ATOM 733 O O . ASN A 1 87 ? -9.288 4.191 -8.513 1.00 54.53 87 ASN A O 1
ATOM 737 N N . GLU A 1 88 ? -7.405 2.997 -8.697 1.00 52.28 88 GLU A N 1
ATOM 738 C CA . GLU A 1 88 ? -6.569 3.864 -7.845 1.00 52.28 88 GLU A CA 1
ATOM 739 C C . GLU A 1 88 ? -5.708 4.864 -8.661 1.00 52.28 88 GLU A C 1
ATOM 741 O O . GLU A 1 88 ? -4.695 5.356 -8.163 1.00 52.28 88 GLU A O 1
ATOM 746 N N . THR A 1 89 ? -6.096 5.202 -9.902 1.00 50.78 89 THR A N 1
ATOM 747 C CA . THR A 1 89 ? -5.458 6.236 -10.749 1.00 50.78 89 THR A CA 1
ATOM 748 C C . THR A 1 89 ? -5.715 7.641 -10.201 1.00 50.78 89 THR A C 1
ATOM 750 O O . THR A 1 89 ? -6.501 8.412 -10.744 1.00 50.78 89 THR A O 1
ATOM 753 N N . LYS A 1 90 ? -5.085 7.979 -9.074 1.00 52.25 90 LYS A N 1
ATOM 754 C CA . LYS A 1 90 ? -5.195 9.314 -8.465 1.00 52.25 90 LYS A CA 1
ATOM 755 C C . LYS A 1 90 ? -4.052 10.262 -8.832 1.00 52.25 90 LYS A C 1
ATOM 757 O O . LYS A 1 90 ? -4.173 11.451 -8.579 1.00 52.25 90 LYS A O 1
ATOM 762 N N . ASN A 1 91 ? -2.989 9.743 -9.447 1.00 53.06 91 ASN A N 1
ATOM 763 C CA . ASN A 1 91 ? -1.756 10.479 -9.740 1.00 53.06 91 ASN A CA 1
ATOM 764 C C . ASN A 1 91 ? -1.317 10.282 -11.200 1.00 53.06 91 ASN A C 1
ATOM 766 O O . ASN A 1 91 ? -0.150 10.003 -11.464 1.00 53.06 91 ASN A O 1
ATOM 770 N N . MET A 1 92 ? -2.251 10.333 -12.151 1.00 57.44 92 MET A N 1
ATOM 771 C CA . MET A 1 92 ? -1.846 10.481 -13.547 1.00 57.44 92 MET A CA 1
ATOM 772 C C . MET A 1 92 ? -1.503 11.958 -13.727 1.00 57.44 92 MET A C 1
ATOM 774 O O . MET A 1 92 ? -2.377 12.803 -13.542 1.00 57.44 92 MET A O 1
ATOM 778 N N . HIS A 1 93 ? -0.229 12.255 -13.986 1.00 67.44 93 HIS A N 1
ATOM 779 C CA . HIS A 1 93 ? 0.183 13.588 -14.420 1.00 67.44 93 HIS A CA 1
ATOM 780 C C . HIS A 1 93 ? -0.672 14.004 -15.613 1.00 67.44 93 HIS A C 1
ATOM 782 O O . HIS A 1 93 ? -1.029 13.160 -16.447 1.00 67.44 93 HIS A O 1
ATOM 788 N N . ALA A 1 94 ? -1.045 15.278 -15.644 1.00 75.00 94 ALA A N 1
ATOM 789 C CA . ALA A 1 94 ? -1.839 15.801 -16.738 1.00 75.00 94 ALA A CA 1
ATOM 790 C C . ALA A 1 94 ? -1.034 15.699 -18.049 1.00 75.00 94 ALA A C 1
ATOM 792 O O . ALA A 1 94 ? 0.197 15.623 -18.045 1.00 75.00 94 ALA A O 1
ATOM 793 N N . GLU A 1 95 ? -1.734 15.571 -19.174 1.00 75.56 95 GLU A N 1
ATOM 794 C CA . GLU A 1 95 ? -1.111 15.320 -20.480 1.00 75.56 95 GLU A CA 1
ATOM 795 C C . GLU A 1 95 ? -0.070 16.391 -20.836 1.00 75.56 95 GLU A C 1
ATOM 797 O O . GLU A 1 95 ? 1.010 16.076 -21.326 1.00 75.56 95 GLU A O 1
ATOM 802 N N . ASP A 1 96 ? -0.365 17.643 -20.505 1.00 84.00 96 ASP A N 1
ATOM 803 C CA . ASP A 1 96 ? 0.515 18.796 -20.656 1.00 84.00 96 ASP A CA 1
ATOM 804 C C . ASP A 1 96 ? 1.801 18.684 -19.823 1.00 84.00 96 ASP A C 1
ATOM 806 O O . ASP A 1 96 ? 2.874 19.028 -20.317 1.00 84.00 96 ASP A O 1
ATOM 810 N N . GLU A 1 97 ? 1.734 18.146 -18.602 1.00 82.56 97 GLU A N 1
ATOM 811 C CA . GLU A 1 97 ? 2.924 17.900 -17.774 1.00 82.56 97 GLU A CA 1
ATOM 812 C C . GLU A 1 97 ? 3.845 16.849 -18.411 1.00 82.56 97 GLU A C 1
ATOM 814 O O . GLU A 1 97 ? 5.070 17.007 -18.415 1.00 82.56 97 GLU A O 1
ATOM 819 N N . TRP A 1 98 ? 3.264 15.792 -18.987 1.00 83.88 98 TRP A N 1
ATOM 820 C CA . TRP A 1 98 ? 4.021 14.773 -19.715 1.00 83.88 98 TRP A CA 1
ATOM 821 C C . TRP A 1 98 ? 4.631 15.321 -21.001 1.00 83.88 98 TRP A C 1
ATOM 823 O O . TRP A 1 98 ? 5.812 15.085 -21.262 1.00 83.88 98 TRP A O 1
ATOM 833 N N . LEU A 1 99 ? 3.851 16.063 -21.789 1.00 82.62 99 LEU A N 1
ATOM 834 C CA . LEU A 1 99 ? 4.319 16.671 -23.032 1.00 82.62 99 LEU A CA 1
ATOM 835 C C . LEU A 1 99 ? 5.477 17.635 -22.767 1.00 82.62 99 LEU A C 1
ATOM 837 O O . LEU A 1 99 ? 6.513 17.513 -23.414 1.00 82.62 99 LEU A O 1
ATOM 841 N N . ALA A 1 100 ? 5.362 18.502 -21.759 1.00 86.12 100 ALA A N 1
ATOM 842 C CA . ALA A 1 100 ? 6.428 19.429 -21.388 1.00 86.12 100 ALA A CA 1
ATOM 843 C C . ALA A 1 100 ? 7.706 18.707 -20.923 1.00 86.12 100 ALA A C 1
ATOM 845 O O . ALA A 1 100 ? 8.818 19.124 -21.256 1.00 86.12 100 ALA A O 1
ATOM 846 N N . TYR A 1 101 ? 7.570 17.610 -20.167 1.00 82.75 101 TYR A N 1
ATOM 847 C CA . TYR A 1 101 ? 8.714 16.803 -19.738 1.00 82.75 101 TYR A CA 1
ATOM 848 C C . TYR A 1 101 ? 9.445 16.168 -20.927 1.00 82.75 101 TYR A C 1
ATOM 850 O O . TYR A 1 101 ? 10.667 16.290 -21.028 1.00 82.75 101 TYR A O 1
ATOM 858 N N . PHE A 1 102 ? 8.711 15.517 -21.833 1.00 81.56 102 PHE A N 1
ATOM 859 C CA . PHE A 1 102 ? 9.306 14.869 -23.003 1.00 81.56 102 PHE A CA 1
ATOM 860 C C . PHE A 1 102 ? 9.875 15.880 -23.992 1.00 81.56 102 PHE A C 1
ATOM 862 O O . PHE A 1 102 ? 10.972 15.670 -24.506 1.00 81.56 102 PHE A O 1
ATOM 869 N N . GLU A 1 103 ? 9.180 16.994 -24.221 1.00 84.44 103 GLU A N 1
ATOM 870 C CA . GLU A 1 103 ? 9.683 18.079 -25.056 1.00 84.44 103 GLU A CA 1
ATOM 871 C C . GLU A 1 103 ? 11.023 18.573 -24.516 1.00 84.44 103 GLU A C 1
ATOM 873 O O . GLU A 1 103 ? 12.005 18.590 -25.253 1.00 84.44 103 GLU A O 1
ATOM 878 N N . LYS A 1 104 ? 11.126 18.850 -23.211 1.00 85.31 104 LYS A N 1
ATOM 879 C CA . LYS A 1 104 ? 12.393 19.246 -22.588 1.00 85.31 104 LYS A CA 1
ATOM 880 C C . LYS A 1 104 ? 13.482 18.177 -22.734 1.00 85.31 104 LYS A C 1
ATOM 882 O O . LYS A 1 104 ? 14.597 18.504 -23.134 1.00 85.31 104 LYS A O 1
ATOM 887 N N . LEU A 1 105 ? 13.158 16.916 -22.446 1.00 78.88 105 LEU A N 1
ATOM 888 C CA . LEU A 1 105 ? 14.095 15.791 -22.521 1.00 78.88 105 LEU A CA 1
ATOM 889 C C . LEU A 1 105 ? 14.701 15.640 -23.925 1.00 78.88 105 LEU A C 1
ATOM 891 O O . LEU A 1 105 ? 15.897 15.395 -24.069 1.00 78.88 105 LEU A O 1
ATOM 895 N N . HIS A 1 106 ? 13.878 15.804 -24.961 1.00 70.50 106 HIS A N 1
ATOM 896 C CA . HIS A 1 106 ? 14.308 15.688 -26.353 1.00 70.50 106 HIS A CA 1
ATOM 897 C C . HIS A 1 106 ? 14.881 16.991 -26.929 1.00 70.50 106 HIS A C 1
ATOM 899 O O . HIS A 1 106 ? 15.616 16.939 -27.909 1.00 70.50 106 HIS A O 1
ATOM 905 N N . SER A 1 107 ? 14.610 18.142 -26.307 1.00 72.94 107 SER A N 1
ATOM 906 C CA . SER A 1 107 ? 15.187 19.441 -26.688 1.00 72.94 107 SER A CA 1
ATOM 907 C C . SER A 1 107 ? 16.642 19.609 -26.243 1.00 72.94 107 SER A C 1
ATOM 909 O O . SER A 1 107 ? 17.382 20.390 -26.838 1.00 72.94 107 SER A O 1
ATOM 911 N N . GLU A 1 108 ? 17.064 18.914 -25.182 1.00 65.69 108 GLU A N 1
ATOM 912 C CA . GLU A 1 108 ? 18.424 19.026 -24.633 1.00 65.69 108 GLU A CA 1
ATOM 913 C C . GLU A 1 108 ? 19.479 18.293 -25.482 1.00 65.69 108 GLU A C 1
ATOM 915 O O . GLU A 1 108 ? 20.669 18.607 -25.402 1.00 65.69 108 GLU A O 1
ATOM 920 N N . HIS A 1 109 ? 19.061 17.360 -26.340 1.00 64.19 109 HIS A N 1
ATOM 921 C CA . HIS A 1 109 ? 19.956 16.615 -27.216 1.00 64.19 109 HIS A CA 1
ATOM 922 C C . HIS A 1 109 ? 19.941 17.197 -28.631 1.00 64.19 109 HIS A C 1
ATOM 924 O O . HIS A 1 109 ? 18.920 17.172 -29.316 1.00 64.19 109 HIS A O 1
ATOM 930 N N . LYS A 1 110 ? 21.094 17.682 -29.109 1.00 69.88 110 LYS A N 1
ATOM 931 C CA . LYS A 1 110 ? 21.249 17.979 -30.538 1.00 69.88 110 LYS A CA 1
ATOM 932 C C . LYS A 1 110 ? 21.084 16.677 -31.320 1.00 69.88 110 LYS A C 1
ATOM 934 O O . LYS A 1 110 ? 21.710 15.674 -30.968 1.00 69.88 110 LYS A O 1
ATOM 939 N N . LEU A 1 111 ? 20.235 16.713 -32.344 1.00 68.00 111 LEU A N 1
ATOM 940 C CA . LEU A 1 111 ? 20.092 15.620 -33.298 1.00 68.00 111 LEU A CA 1
ATOM 941 C C . LEU A 1 111 ? 21.468 15.341 -33.910 1.00 68.00 111 LEU A C 1
ATOM 943 O O . LEU A 1 111 ? 22.190 16.267 -34.271 1.00 68.00 111 LEU A O 1
ATOM 947 N N . GLY A 1 112 ? 21.853 14.070 -33.969 1.00 73.56 112 GLY A N 1
ATOM 948 C CA . GLY A 1 112 ? 23.014 13.680 -34.766 1.00 73.56 112 GLY A CA 1
ATOM 949 C C . GLY A 1 112 ? 22.689 13.771 -36.257 1.00 73.56 112 GLY A C 1
ATOM 950 O O . GLY A 1 112 ? 21.525 13.647 -36.633 1.00 73.56 112 GLY A O 1
ATOM 951 N N . ASP A 1 113 ? 23.711 13.901 -37.102 1.00 74.62 113 ASP A N 1
ATOM 952 C CA . ASP A 1 113 ? 23.572 14.091 -38.556 1.00 74.62 113 ASP A CA 1
ATOM 953 C C . ASP A 1 113 ? 22.609 13.076 -39.209 1.00 74.62 113 ASP A C 1
ATOM 955 O O . ASP A 1 113 ? 21.714 13.437 -39.968 1.00 74.62 113 ASP A O 1
ATOM 959 N N . ALA A 1 114 ? 22.697 11.798 -38.824 1.00 75.88 114 ALA A N 1
ATOM 960 C CA . ALA A 1 114 ? 21.812 10.746 -39.334 1.00 75.88 114 ALA A CA 1
ATOM 961 C C . ALA A 1 114 ? 20.343 10.896 -38.886 1.00 75.88 114 ALA A C 1
ATOM 963 O O . ALA A 1 114 ? 19.426 10.408 -39.546 1.00 75.88 114 ALA A O 1
ATOM 964 N N . GLN A 1 115 ? 20.090 11.520 -37.735 1.00 74.50 115 GLN A N 1
ATOM 965 C CA . GLN A 1 115 ? 18.731 11.775 -37.258 1.00 74.50 115 GLN A CA 1
ATOM 966 C C . GLN A 1 115 ? 18.119 12.977 -37.975 1.00 74.50 115 GLN A C 1
ATOM 968 O O . GLN A 1 115 ? 16.931 12.928 -38.283 1.00 74.50 115 GLN A O 1
ATOM 973 N N . GLU A 1 116 ? 18.913 14.006 -38.284 1.00 78.06 116 GLU A N 1
ATOM 974 C CA . GLU A 1 116 ? 18.471 15.138 -39.107 1.00 78.06 116 GLU A CA 1
ATOM 975 C C . GLU A 1 116 ? 18.104 14.686 -40.522 1.00 78.06 116 GLU A C 1
ATOM 977 O O . GLU A 1 116 ? 17.019 15.012 -41.003 1.00 78.06 116 GLU A O 1
ATOM 982 N N . GLU A 1 117 ? 18.938 13.845 -41.136 1.00 80.44 117 GLU A N 1
ATOM 983 C CA . GLU A 1 117 ? 18.715 13.319 -42.487 1.00 80.44 117 GLU A CA 1
ATOM 984 C C . GLU A 1 117 ? 17.425 12.475 -42.569 1.00 80.44 117 GLU A C 1
ATOM 986 O O . GLU A 1 117 ? 16.615 12.613 -43.492 1.00 80.44 117 GLU A O 1
ATOM 991 N N . ASN A 1 118 ? 17.161 11.660 -41.539 1.00 78.94 118 ASN A N 1
ATOM 992 C CA . ASN A 1 118 ? 15.908 10.909 -41.416 1.00 78.94 118 ASN A CA 1
ATOM 993 C C . ASN A 1 118 ? 14.691 11.825 -41.211 1.00 78.94 118 ASN A C 1
ATOM 995 O O . ASN A 1 118 ? 13.631 11.587 -41.794 1.00 78.94 118 ASN A O 1
ATOM 999 N N . LEU A 1 119 ? 14.827 12.884 -40.408 1.00 80.94 119 LEU A N 1
ATOM 1000 C CA . LEU A 1 119 ? 13.760 13.861 -40.170 1.00 80.94 119 LEU A CA 1
ATOM 1001 C C . LEU A 1 119 ? 13.400 14.626 -41.447 1.00 80.94 119 LEU A C 1
ATOM 1003 O O . LEU A 1 119 ? 12.228 14.903 -41.705 1.00 80.94 119 LEU A O 1
ATOM 1007 N N . GLU A 1 120 ? 14.403 14.957 -42.254 1.00 83.12 120 GLU A N 1
ATOM 1008 C CA . GLU A 1 120 ? 14.227 15.629 -43.535 1.00 83.12 120 GLU A CA 1
ATOM 1009 C C . GLU A 1 120 ? 13.551 14.710 -44.564 1.00 83.12 120 GLU A C 1
ATOM 1011 O O . GLU A 1 120 ? 12.612 15.130 -45.246 1.00 83.12 120 GLU A O 1
ATOM 1016 N N . CYS A 1 121 ? 13.921 13.426 -44.596 1.00 82.38 121 CYS A N 1
ATOM 1017 C CA . CYS A 1 121 ? 13.235 12.417 -45.407 1.00 82.38 121 CYS A CA 1
ATOM 1018 C C . CYS A 1 121 ? 11.751 12.273 -45.034 1.00 82.38 121 CYS A C 1
ATOM 1020 O O . CYS A 1 121 ? 10.898 12.236 -45.924 1.00 82.38 121 CYS A O 1
ATOM 1022 N N . ILE A 1 122 ? 11.426 12.244 -43.737 1.00 81.25 122 ILE A N 1
ATOM 1023 C CA . ILE A 1 122 ? 10.039 12.139 -43.253 1.00 81.25 122 ILE A CA 1
ATOM 1024 C C . ILE A 1 122 ? 9.229 13.384 -43.641 1.00 81.25 122 ILE A C 1
ATOM 1026 O O . ILE A 1 122 ? 8.161 13.253 -44.239 1.00 81.25 122 ILE A O 1
ATOM 1030 N N . LYS A 1 123 ? 9.759 14.592 -43.405 1.00 84.19 123 LYS A N 1
ATOM 1031 C CA . LYS A 1 123 ? 9.099 15.854 -43.796 1.00 84.19 123 LYS A CA 1
ATOM 1032 C C . LYS A 1 123 ? 8.831 15.932 -45.300 1.00 84.19 123 LYS A C 1
ATOM 1034 O O . LYS A 1 123 ? 7.789 16.436 -45.724 1.00 84.19 123 LYS A O 1
ATOM 1039 N N . ASN A 1 124 ? 9.766 15.444 -46.113 1.00 83.75 124 ASN A N 1
ATOM 1040 C CA . ASN A 1 124 ? 9.606 15.398 -47.563 1.00 83.75 124 ASN A CA 1
ATOM 1041 C C . ASN A 1 124 ? 8.533 14.389 -47.983 1.00 83.75 124 ASN A C 1
ATOM 1043 O O . ASN A 1 124 ? 7.743 14.676 -48.882 1.00 83.75 124 ASN A O 1
ATOM 1047 N N . TYR A 1 125 ? 8.449 13.240 -47.313 1.00 78.31 125 TYR A N 1
ATOM 1048 C CA . TYR A 1 125 ? 7.391 12.265 -47.558 1.00 78.31 125 TYR A CA 1
ATOM 1049 C C . TYR A 1 125 ? 6.002 12.819 -47.203 1.00 78.31 125 TYR A C 1
ATOM 1051 O O . TYR A 1 125 ? 5.077 12.702 -48.003 1.00 78.31 125 TYR A O 1
ATOM 1059 N N . GLU A 1 126 ? 5.861 13.497 -46.062 1.00 78.00 126 GLU A N 1
ATOM 1060 C CA . GLU A 1 126 ? 4.596 14.107 -45.625 1.00 78.00 126 G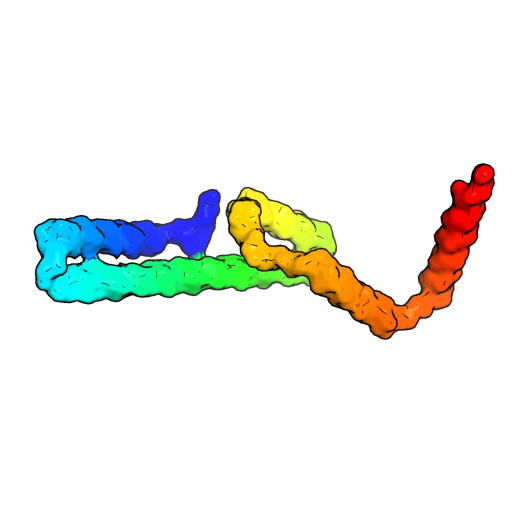LU A CA 1
ATOM 1061 C C . GLU A 1 126 ? 4.129 15.237 -46.556 1.00 78.00 126 GLU A C 1
ATOM 1063 O O . GLU A 1 126 ? 2.952 15.296 -46.915 1.00 78.00 126 GLU A O 1
ATOM 1068 N N . LYS A 1 127 ? 5.048 16.091 -47.036 1.00 76.69 127 LYS A N 1
ATOM 1069 C CA . LYS A 1 127 ? 4.734 17.110 -48.057 1.00 76.69 127 LYS A CA 1
ATOM 1070 C C . LYS A 1 127 ? 4.230 16.497 -49.363 1.00 76.69 127 LYS A C 1
ATOM 1072 O O . LYS A 1 127 ? 3.318 17.041 -49.982 1.00 76.69 127 LYS A O 1
ATOM 1077 N N . ASN A 1 128 ? 4.803 15.367 -49.765 1.00 69.50 128 ASN A N 1
ATOM 1078 C CA . ASN A 1 128 ? 4.441 14.684 -51.005 1.00 69.50 128 ASN A CA 1
ATOM 1079 C C . ASN A 1 128 ? 3.144 13.864 -50.885 1.00 69.50 128 ASN A C 1
ATOM 1081 O O . ASN A 1 128 ? 2.518 13.574 -51.899 1.00 69.50 128 ASN A O 1
ATOM 1085 N N . GLN A 1 129 ? 2.714 13.523 -49.668 1.00 62.56 129 GLN A N 1
ATOM 1086 C CA . GLN A 1 129 ? 1.429 12.865 -49.389 1.00 62.56 129 GLN A CA 1
ATOM 1087 C C . GLN A 1 129 ? 0.260 13.865 -49.263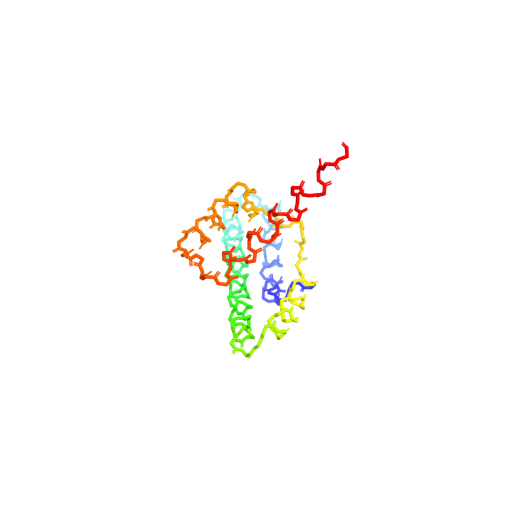 1.00 62.56 129 GLN A C 1
ATOM 1089 O O . GLN A 1 129 ? -0.896 13.465 -49.366 1.00 62.56 129 GLN A O 1
ATOM 1094 N N . GLY A 1 130 ? 0.541 15.159 -49.056 1.00 55.88 130 GLY A N 1
ATOM 1095 C CA . GLY A 1 130 ? -0.463 16.224 -48.911 1.00 55.88 130 GLY A CA 1
ATOM 1096 C C . GLY A 1 130 ? -0.834 16.981 -50.194 1.00 55.88 130 GLY A C 1
ATOM 1097 O O . GLY A 1 130 ? -1.605 17.933 -50.116 1.00 55.88 130 GLY A O 1
ATOM 1098 N N . SER A 1 131 ? -0.290 16.605 -51.357 1.00 48.84 131 SER A N 1
ATOM 1099 C CA . SER A 1 131 ? -0.673 17.179 -52.658 1.00 48.84 131 SER A CA 1
ATOM 1100 C C . SER A 1 131 ? -1.602 16.225 -53.411 1.00 48.84 131 SER A C 1
ATOM 1102 O O . SER A 1 131 ? -1.148 15.412 -54.215 1.00 48.84 131 SER A O 1
ATOM 1104 N N . ILE A 1 132 ? -2.902 16.331 -53.127 1.00 44.31 132 ILE A N 1
ATOM 1105 C CA . ILE A 1 132 ? -3.993 15.912 -54.021 1.00 44.31 132 ILE A CA 1
ATOM 1106 C C . ILE A 1 132 ? -4.774 17.169 -54.387 1.00 44.31 132 ILE A C 1
ATOM 1108 O O . ILE A 1 132 ? -5.109 17.927 -53.449 1.00 44.31 132 ILE A O 1
#

Solvent-accessible surface area (backbone atoms only — not comparable to full-atom values): 7604 Å² total; per-residue (Å²): 125,69,82,63,67,43,72,66,58,50,49,48,52,49,53,35,51,53,33,50,54,49,27,71,74,43,75,83,42,62,68,45,48,51,50,30,54,52,42,48,52,52,47,51,52,54,49,51,52,35,49,50,51,52,50,50,55,51,50,53,54,40,52,61,24,50,74,73,36,71,66,53,21,55,53,53,48,52,68,60,50,79,71,57,68,80,88,70,76,81,78,72,74,54,70,66,59,52,50,54,50,52,51,51,64,59,65,74,53,79,74,52,73,73,54,49,54,51,52,52,51,49,54,52,50,53,59,65,70,67,72,126

Mean predicted aligned error: 14.05 Å